Protein AF-A0ABD3Q3M4-F1 (afdb_monomer)

InterPro domains:
  IPR053159 Hybrid Signal Transduction Histidine Kinase [PTHR43642] (6-125)

Sequence (162 aa):
MLLFKSSGLSNQSPIAFALFGTLLSTIGNIPVGHRFSLLSMALLNKLNSQDVAGEVMYVITRVKCLVEPLQALNELQTQAALASISAGDMQLACVNRALCCVNNFWTGAKLADVNKDFRQAINFVSPTHDISNVLMGNEAEVELDSLLSEQSNNNPRQLMLL

pLDDT: mean 80.63, std 19.76, range [37.16, 97.88]

Radius of gyration: 19.41 Å; Cα contacts (8 Å, |Δi|>4): 186; chains: 1; bounding box: 53×37×62 Å

Secondary structure (DSSP, 8-state):
--SEETTEE-TTHHHHHHHHHHHHHHTT-HHHHHHHHHHHHHHHHHHT-GGGHHHHHHHHHHHHTTTS-THHHHHHHHHHHHHHHHHT-HHHHHHHHHHHHHHHHHTT--HHHHHHHHHHHHHHHTTSTTTHHHHHHHHHHHHHHHHHHHHHH--TTSSS--

Solvent-accessible surface area (backbone atoms only — not comparable to full-atom values): 8736 Å² total; per-residue (Å²): 138,65,55,60,48,104,88,43,79,31,67,59,31,25,44,54,36,12,53,50,11,41,52,38,32,74,76,68,41,43,74,60,9,40,51,27,26,55,49,15,55,52,41,33,65,73,62,64,27,54,80,45,40,15,59,31,42,54,47,25,47,69,39,42,58,78,80,44,65,58,72,76,44,42,62,51,28,51,51,17,18,52,31,13,50,76,51,66,37,58,69,58,17,42,53,27,44,48,50,33,33,52,42,38,52,78,67,67,50,59,65,72,60,38,53,51,48,46,52,53,36,51,61,70,46,61,88,46,87,72,52,61,65,74,75,46,41,95,58,46,62,58,50,51,52,50,54,53,52,54,60,70,68,62,60,89,82,72,83,83,81,130

Structure (mmCIF, N/CA/C/O backbone):
data_AF-A0ABD3Q3M4-F1
#
_entry.id   AF-A0ABD3Q3M4-F1
#
loop_
_atom_site.group_PDB
_atom_site.id
_atom_site.type_symbol
_atom_site.label_atom_id
_atom_site.label_alt_id
_atom_site.label_comp_id
_atom_site.label_asym_id
_atom_site.label_entity_id
_atom_site.label_seq_id
_atom_site.pdbx_PDB_ins_code
_atom_site.Cartn_x
_atom_site.Cartn_y
_atom_site.Cartn_z
_atom_site.occupancy
_atom_site.B_iso_or_equiv
_atom_site.auth_seq_id
_atom_site.auth_comp_id
_atom_site.auth_asym_id
_atom_site.auth_atom_id
_atom_site.pdbx_PDB_model_num
ATOM 1 N N . MET A 1 1 ? 5.217 8.796 -19.901 1.00 54.09 1 MET A N 1
ATOM 2 C CA . MET A 1 1 ? 5.425 7.525 -19.175 1.00 54.09 1 MET A CA 1
ATOM 3 C C . MET A 1 1 ? 5.591 6.408 -20.200 1.00 54.09 1 MET A C 1
ATOM 5 O O . MET A 1 1 ? 4.619 6.052 -20.849 1.00 54.09 1 MET A O 1
ATOM 9 N N . LEU A 1 2 ? 6.814 5.931 -20.452 1.00 59.78 2 LEU A N 1
ATOM 10 C CA . LEU A 1 2 ? 7.051 4.837 -21.406 1.00 59.78 2 LEU A CA 1
ATOM 11 C C . LEU A 1 2 ? 7.145 3.515 -20.633 1.00 59.78 2 LEU A C 1
ATOM 13 O O . LEU A 1 2 ? 8.032 3.337 -19.798 1.00 59.78 2 LEU A O 1
ATOM 17 N N . LEU A 1 3 ? 6.202 2.604 -20.889 1.00 60.84 3 LEU A N 1
ATOM 18 C CA . LEU A 1 3 ? 6.106 1.299 -20.214 1.00 60.84 3 LEU A CA 1
ATOM 19 C C . LEU A 1 3 ? 7.158 0.293 -20.692 1.00 60.84 3 LEU A C 1
ATOM 21 O O . LEU A 1 3 ? 7.455 -0.668 -19.989 1.00 60.84 3 LEU A O 1
ATOM 25 N N . PHE A 1 4 ? 7.737 0.543 -21.864 1.00 61.78 4 PHE A N 1
ATOM 26 C CA . PHE A 1 4 ? 8.769 -0.280 -22.471 1.00 61.78 4 PHE A CA 1
ATOM 27 C C . PHE A 1 4 ? 9.955 0.600 -22.844 1.00 61.78 4 PHE A C 1
ATOM 29 O O . PHE A 1 4 ? 9.796 1.658 -23.458 1.00 61.78 4 PHE A O 1
ATOM 36 N N . LYS A 1 5 ? 11.150 0.155 -22.462 1.00 64.00 5 LYS A N 1
ATOM 37 C CA . LYS A 1 5 ? 12.413 0.663 -22.997 1.00 64.00 5 LYS A CA 1
ATOM 38 C C . LYS A 1 5 ? 12.861 -0.304 -24.093 1.00 64.00 5 LYS A C 1
ATOM 40 O O . LYS A 1 5 ? 12.472 -1.469 -24.081 1.00 64.00 5 LYS A O 1
ATOM 45 N N . SER A 1 6 ? 13.711 0.144 -25.011 1.00 58.12 6 SER A N 1
ATOM 46 C CA . SER A 1 6 ? 14.278 -0.680 -26.095 1.00 58.12 6 SER A CA 1
ATOM 47 C C . SER A 1 6 ? 14.959 -1.983 -25.627 1.00 58.12 6 SER A C 1
ATOM 49 O O . SER A 1 6 ? 15.248 -2.843 -26.450 1.00 58.12 6 SER A O 1
ATOM 51 N N . SER A 1 7 ? 15.174 -2.155 -24.318 1.00 64.38 7 SER A N 1
ATOM 52 C CA . SER A 1 7 ? 15.772 -3.324 -23.672 1.00 64.38 7 SER A CA 1
ATOM 53 C C . SER A 1 7 ? 14.856 -4.079 -22.682 1.00 64.38 7 SER A C 1
ATOM 55 O O . SER A 1 7 ? 15.357 -4.958 -21.985 1.00 64.38 7 SER A O 1
ATOM 57 N N . GLY A 1 8 ? 13.557 -3.754 -22.554 1.00 81.69 8 GLY A N 1
ATOM 58 C CA . GLY A 1 8 ? 12.635 -4.472 -21.651 1.00 81.69 8 GLY A CA 1
ATOM 59 C C . GLY A 1 8 ? 11.616 -3.601 -20.899 1.00 81.69 8 GLY A C 1
ATOM 60 O O . GLY A 1 8 ? 11.237 -2.522 -21.354 1.00 81.69 8 GLY A O 1
ATOM 61 N N . LEU A 1 9 ? 11.154 -4.097 -19.744 1.00 86.62 9 LEU A N 1
ATOM 62 C CA . LEU A 1 9 ? 10.233 -3.382 -18.848 1.00 86.62 9 LEU A CA 1
ATOM 63 C C . LEU A 1 9 ? 10.926 -2.174 -18.204 1.00 86.62 9 LEU A C 1
ATOM 65 O O . LEU A 1 9 ? 12.108 -2.241 -17.863 1.00 86.62 9 LEU A O 1
ATOM 69 N N . SER A 1 10 ? 10.194 -1.073 -18.044 1.00 90.69 10 SER A N 1
ATOM 70 C CA . SER A 1 10 ? 10.682 0.113 -17.339 1.00 90.69 10 SER A CA 1
ATOM 71 C C . SER A 1 10 ? 10.383 0.028 -15.839 1.00 90.69 10 SER A C 1
ATOM 73 O O . SER A 1 10 ? 9.503 -0.715 -15.412 1.00 90.69 10 SER A O 1
ATOM 75 N N . ASN A 1 11 ? 11.054 0.850 -15.027 1.00 89.00 11 ASN A N 1
ATOM 76 C CA . ASN A 1 11 ? 10.760 0.963 -13.587 1.00 89.00 11 ASN A CA 1
ATOM 77 C C . ASN A 1 11 ? 9.318 1.421 -13.298 1.00 89.00 11 ASN A C 1
ATOM 79 O O . ASN A 1 11 ? 8.820 1.271 -12.194 1.00 89.00 11 ASN A O 1
ATOM 83 N N . GLN A 1 12 ? 8.629 1.943 -14.313 1.00 90.31 12 GLN A N 1
ATOM 84 C CA . GLN A 1 12 ? 7.239 2.388 -14.258 1.00 90.31 12 GLN A CA 1
ATOM 85 C C . GLN A 1 12 ? 6.256 1.286 -14.691 1.00 90.31 12 GLN A C 1
ATOM 87 O O . GLN A 1 12 ? 5.042 1.455 -14.620 1.00 90.31 12 GLN A O 1
ATOM 92 N N . SER A 1 13 ? 6.745 0.131 -15.153 1.00 93.19 13 SER A N 1
ATOM 93 C CA . SER A 1 13 ? 5.884 -1.002 -15.484 1.00 93.19 13 SER A CA 1
ATOM 94 C C . SER A 1 13 ? 5.074 -1.512 -14.281 1.00 93.19 13 SER A C 1
ATOM 96 O O . SER A 1 13 ? 3.877 -1.725 -14.472 1.00 93.19 13 SER A O 1
ATOM 98 N N . PRO A 1 14 ? 5.625 -1.680 -13.056 1.00 95.81 14 PRO A N 1
ATOM 99 C CA . PRO A 1 14 ? 4.868 -2.203 -11.916 1.00 95.81 14 PRO A CA 1
ATOM 100 C C . PRO A 1 14 ? 3.553 -1.456 -11.666 1.00 95.81 14 PRO A C 1
ATOM 102 O O . PRO A 1 14 ? 2.505 -2.095 -11.549 1.00 95.81 14 PRO A O 1
ATOM 105 N N . ILE A 1 15 ? 3.577 -0.120 -11.677 1.00 95.50 15 ILE A N 1
ATOM 106 C CA . ILE A 1 15 ? 2.376 0.692 -11.449 1.00 95.50 15 ILE A CA 1
ATOM 107 C C . ILE A 1 15 ? 1.333 0.499 -12.557 1.00 95.50 15 ILE A C 1
ATOM 109 O O . ILE A 1 15 ? 0.146 0.357 -12.269 1.00 95.50 15 ILE A O 1
ATOM 113 N N . ALA A 1 16 ? 1.749 0.353 -13.816 1.00 94.75 16 ALA A N 1
ATOM 114 C CA . ALA A 1 16 ? 0.819 0.076 -14.911 1.00 94.75 16 ALA A CA 1
ATOM 115 C C . ALA A 1 16 ? 0.115 -1.281 -14.761 1.00 94.75 16 ALA A C 1
ATOM 117 O O . ALA A 1 16 ? -1.093 -1.375 -14.981 1.00 94.75 16 ALA A O 1
ATOM 118 N N . PHE A 1 17 ? 0.839 -2.321 -14.333 1.00 95.88 17 PHE A N 1
ATOM 119 C CA . PHE A 1 17 ? 0.232 -3.622 -14.034 1.00 95.88 17 PHE A CA 1
ATOM 120 C C . PHE A 1 17 ? -0.741 -3.535 -12.842 1.00 95.88 17 PHE A C 1
ATOM 122 O O . PHE A 1 17 ? -1.807 -4.149 -12.894 1.00 95.88 17 PHE A O 1
ATOM 129 N N . ALA A 1 18 ? -0.433 -2.739 -11.809 1.00 97.12 18 ALA A N 1
ATOM 130 C CA . ALA A 1 18 ? -1.333 -2.519 -10.671 1.00 97.12 18 ALA A CA 1
ATOM 131 C C . ALA A 1 18 ? -2.633 -1.806 -11.085 1.00 97.12 18 ALA A C 1
ATOM 133 O O . ALA A 1 18 ? -3.733 -2.240 -10.724 1.00 97.12 18 ALA A O 1
ATOM 134 N N . LEU A 1 19 ? -2.519 -0.739 -11.882 1.00 96.81 19 LEU A N 1
ATOM 135 C CA . LEU A 1 19 ? -3.664 0.015 -12.400 1.00 96.81 19 LEU A CA 1
ATOM 136 C C . LEU A 1 19 ? -4.532 -0.850 -13.316 1.00 96.81 19 LEU A C 1
ATOM 138 O O . LEU A 1 19 ? -5.757 -0.829 -13.207 1.00 96.81 19 LEU A O 1
ATOM 142 N N . PHE A 1 20 ? -3.913 -1.672 -14.165 1.00 96.25 20 PHE A N 1
ATOM 143 C CA . PHE A 1 20 ? -4.648 -2.612 -15.004 1.00 96.25 20 PHE A CA 1
ATOM 144 C C . PHE A 1 20 ? -5.387 -3.671 -14.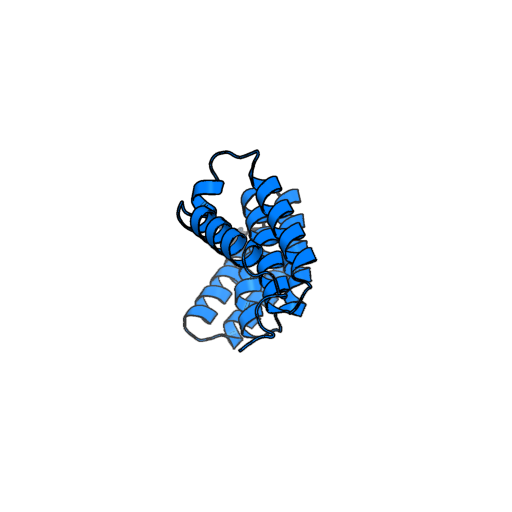172 1.00 96.25 20 PHE A C 1
ATOM 146 O O . PHE A 1 20 ? -6.552 -3.959 -14.443 1.00 96.25 20 PHE A O 1
ATOM 153 N N . GLY A 1 21 ? -4.770 -4.186 -13.103 1.00 97.12 21 GLY A N 1
ATOM 154 C CA . GLY A 1 21 ? -5.448 -5.073 -12.152 1.00 97.12 21 GLY A CA 1
ATOM 155 C C . GLY A 1 21 ? -6.656 -4.416 -11.474 1.00 97.12 21 GLY A C 1
ATOM 156 O O . GLY A 1 21 ? -7.718 -5.031 -11.349 1.00 97.12 21 GLY A O 1
ATOM 157 N N . THR A 1 22 ? -6.531 -3.138 -11.111 1.00 96.56 22 THR A N 1
ATOM 158 C CA . THR A 1 22 ? -7.639 -2.338 -10.559 1.00 96.56 22 THR A CA 1
ATOM 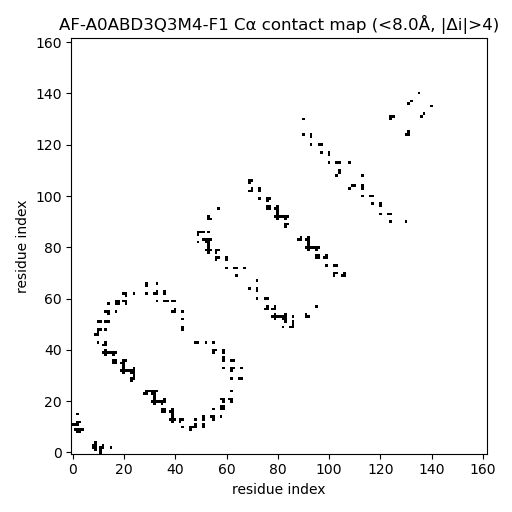159 C C . THR A 1 22 ? -8.771 -2.159 -11.565 1.00 96.56 22 THR A C 1
ATOM 161 O O . THR A 1 22 ? -9.937 -2.353 -11.213 1.00 96.56 22 THR A O 1
ATOM 164 N N . LEU A 1 23 ? -8.449 -1.851 -12.825 1.00 97.31 23 LEU A N 1
ATOM 165 C CA . LEU A 1 23 ? -9.437 -1.726 -13.897 1.00 97.31 23 LEU A CA 1
ATOM 166 C C . LEU A 1 23 ? -10.216 -3.034 -14.079 1.00 97.31 23 LEU A C 1
ATOM 168 O O . LEU A 1 23 ? -11.445 -3.023 -14.073 1.00 97.31 23 LEU A O 1
ATOM 172 N N . LEU A 1 24 ? -9.507 -4.163 -14.179 1.00 97.25 24 LEU A N 1
ATOM 173 C CA . LEU A 1 24 ? -10.122 -5.482 -14.334 1.00 97.25 24 LEU A CA 1
ATOM 174 C C . LEU A 1 24 ? -11.016 -5.855 -13.146 1.00 97.25 24 LEU A C 1
ATOM 176 O O . LEU A 1 24 ? -12.097 -6.406 -13.342 1.00 97.25 24 LEU A O 1
ATOM 180 N N . SER A 1 25 ? -10.600 -5.509 -11.928 1.00 96.88 25 SER A N 1
ATOM 181 C CA . SER A 1 25 ? -11.417 -5.722 -10.728 1.00 96.88 25 SER A CA 1
ATOM 182 C C . SER A 1 25 ? -12.681 -4.866 -10.747 1.00 96.88 25 SER A C 1
ATOM 184 O O . SER A 1 25 ? -13.761 -5.360 -10.440 1.00 96.88 25 SER A O 1
ATOM 186 N N . THR A 1 26 ? -12.559 -3.603 -11.170 1.00 96.19 26 THR A N 1
ATOM 187 C CA . THR A 1 26 ? -13.677 -2.646 -11.253 1.00 96.19 26 THR A CA 1
ATOM 188 C C . THR A 1 26 ? -14.756 -3.100 -12.234 1.00 96.19 26 THR A C 1
ATOM 190 O O . THR A 1 26 ? -15.939 -2.932 -11.959 1.00 96.19 26 THR A O 1
ATOM 193 N N . ILE A 1 27 ? -14.378 -3.730 -13.350 1.00 96.62 27 ILE A N 1
ATOM 194 C CA . ILE A 1 27 ? -15.340 -4.296 -14.315 1.00 96.62 27 ILE A CA 1
ATOM 195 C C . ILE A 1 27 ? -15.892 -5.671 -13.891 1.00 96.62 27 ILE A C 1
ATOM 197 O O . ILE A 1 27 ? -16.538 -6.349 -14.686 1.00 96.62 27 ILE A O 1
ATOM 201 N N . GLY A 1 28 ? -15.624 -6.107 -12.655 1.00 95.12 28 GLY A N 1
ATOM 202 C CA . GLY A 1 28 ? -16.140 -7.347 -12.070 1.00 95.12 28 GLY A CA 1
ATOM 203 C C . GLY A 1 28 ? -15.225 -8.564 -12.218 1.00 95.12 28 GLY A C 1
ATOM 204 O O . GLY A 1 28 ? -15.518 -9.619 -11.658 1.00 95.12 28 GLY A O 1
ATOM 205 N N . ASN A 1 29 ? -14.086 -8.448 -12.907 1.00 97.25 29 ASN A N 1
ATOM 206 C CA . ASN A 1 29 ? -13.127 -9.544 -13.048 1.00 97.25 29 ASN A CA 1
ATOM 207 C C . ASN A 1 29 ? -12.076 -9.531 -11.925 1.00 97.25 29 ASN A C 1
ATOM 209 O O . ASN A 1 29 ? -10.872 -9.376 -12.152 1.00 97.25 29 ASN A O 1
ATOM 213 N N . ILE A 1 30 ? -12.559 -9.703 -10.693 1.00 96.88 30 ILE A N 1
ATOM 214 C CA . ILE A 1 30 ? -11.756 -9.668 -9.463 1.00 96.88 30 ILE A CA 1
ATOM 215 C C . ILE A 1 30 ? -10.610 -10.703 -9.476 1.00 96.88 30 ILE A C 1
ATOM 217 O O . ILE A 1 30 ? -9.482 -10.319 -9.163 1.00 96.88 30 ILE A O 1
ATOM 221 N N . PRO A 1 31 ? -10.802 -11.979 -9.887 1.00 97.38 31 PRO A N 1
ATOM 222 C CA . PRO A 1 31 ? -9.715 -12.962 -9.861 1.00 97.38 31 PRO A CA 1
ATOM 223 C C . PRO A 1 31 ? -8.554 -12.606 -10.792 1.00 97.38 31 PRO A C 1
ATOM 225 O O . PRO A 1 31 ? -7.391 -12.826 -10.454 1.00 97.38 31 PRO A O 1
ATOM 228 N N . VAL A 1 32 ? -8.845 -12.056 -11.976 1.00 97.25 32 VAL A N 1
ATOM 229 C CA . VAL A 1 32 ? -7.787 -11.621 -12.895 1.00 97.25 32 VAL A CA 1
ATOM 230 C C . VAL A 1 32 ? -7.142 -10.342 -12.377 1.00 97.25 32 VAL A C 1
ATOM 232 O O . VAL A 1 32 ? -5.916 -10.249 -12.383 1.00 97.25 32 VAL A O 1
ATOM 235 N N . GLY A 1 33 ? -7.930 -9.403 -11.856 1.00 97.62 33 GLY A N 1
ATOM 236 C CA . GLY A 1 33 ? -7.401 -8.206 -11.214 1.00 97.62 33 GLY A CA 1
ATOM 237 C C . GLY A 1 33 ? -6.400 -8.518 -10.099 1.00 97.62 33 GLY A C 1
ATOM 238 O O . GLY A 1 33 ? -5.288 -7.989 -10.108 1.00 97.62 33 GLY A O 1
ATOM 239 N N . HIS A 1 34 ? -6.730 -9.465 -9.216 1.00 97.38 34 HIS A N 1
ATOM 240 C CA . HIS A 1 34 ? -5.835 -9.926 -8.148 1.00 97.38 34 HIS A CA 1
ATOM 241 C C . HIS A 1 34 ? -4.542 -10.555 -8.681 1.00 97.38 34 HIS A C 1
ATOM 243 O O . HIS A 1 34 ? -3.460 -10.254 -8.175 1.00 97.38 34 HIS A O 1
ATOM 249 N N . ARG A 1 35 ? -4.603 -11.348 -9.761 1.00 97.88 35 ARG A N 1
ATOM 250 C CA . ARG A 1 35 ? -3.389 -11.873 -10.421 1.00 97.88 35 ARG A CA 1
ATOM 251 C C . ARG A 1 35 ? -2.468 -10.752 -10.902 1.00 97.88 35 ARG A C 1
ATOM 253 O O . ARG A 1 35 ? -1.252 -10.858 -10.752 1.00 97.88 35 ARG A O 1
ATOM 260 N N . PHE A 1 36 ? -3.033 -9.678 -11.451 1.00 97.56 36 PHE A N 1
ATOM 261 C CA . PHE A 1 36 ? -2.266 -8.507 -11.877 1.00 97.56 36 PHE A CA 1
ATOM 262 C C . PHE A 1 36 ? -1.669 -7.732 -10.697 1.00 97.56 36 PHE A C 1
ATOM 264 O O . PHE A 1 36 ? -0.540 -7.254 -10.802 1.00 97.56 36 PHE A O 1
ATOM 271 N N . SER A 1 37 ? -2.355 -7.682 -9.555 1.00 96.81 37 SER A N 1
ATOM 272 C CA . SER A 1 37 ? -1.803 -7.140 -8.309 1.00 96.81 37 SER A CA 1
ATOM 273 C C . SER A 1 37 ? -0.588 -7.932 -7.816 1.00 96.81 37 SER A C 1
ATOM 275 O O . SER A 1 37 ? 0.440 -7.341 -7.486 1.00 96.81 37 SER A O 1
ATOM 277 N N . LEU A 1 38 ? -0.661 -9.268 -7.829 1.00 97.00 38 LEU A N 1
ATOM 278 C CA . LEU A 1 38 ? 0.475 -10.127 -7.471 1.00 97.00 38 LEU A CA 1
ATOM 279 C C . LEU A 1 38 ? 1.644 -9.963 -8.452 1.00 97.00 38 LEU A C 1
ATOM 281 O O . LE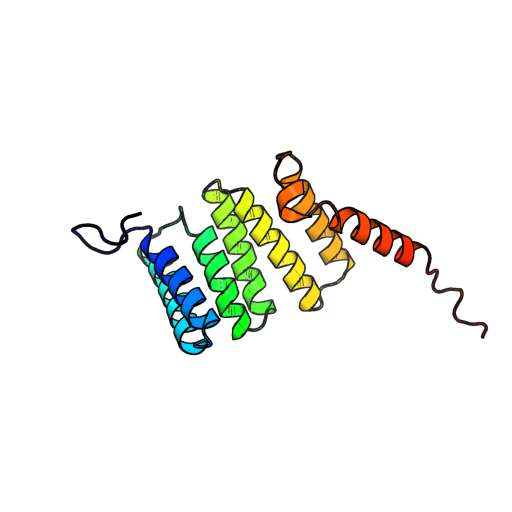U A 1 38 ? 2.798 -9.856 -8.035 1.00 97.00 38 LEU A O 1
ATOM 285 N N . LEU A 1 39 ? 1.349 -9.896 -9.754 1.00 97.19 39 LEU A N 1
ATOM 286 C CA . LEU A 1 39 ? 2.355 -9.667 -10.792 1.00 97.19 39 LEU A CA 1
ATOM 287 C C . LEU A 1 39 ? 3.041 -8.308 -10.628 1.00 97.19 39 LEU A C 1
ATOM 289 O O . LEU A 1 39 ? 4.263 -8.226 -10.728 1.00 97.19 39 LEU A O 1
ATOM 293 N N . SER A 1 40 ? 2.273 -7.255 -10.353 1.00 96.94 40 SER A N 1
ATOM 294 C CA . SER A 1 40 ? 2.809 -5.919 -10.102 1.00 96.94 40 SER A CA 1
ATOM 295 C C . SER A 1 40 ? 3.791 -5.920 -8.928 1.00 96.94 40 SER A C 1
ATOM 297 O O . SER A 1 40 ? 4.911 -5.429 -9.071 1.00 96.94 40 SER A O 1
ATOM 299 N N . MET A 1 41 ? 3.434 -6.570 -7.816 1.00 96.12 41 MET A N 1
ATOM 300 C CA . MET A 1 41 ? 4.316 -6.687 -6.653 1.00 96.12 41 MET A CA 1
ATOM 301 C C . MET A 1 41 ? 5.600 -7.473 -6.972 1.00 96.12 41 MET A C 1
ATOM 303 O O . MET A 1 41 ? 6.698 -7.086 -6.569 1.00 96.12 41 MET A O 1
ATOM 307 N N . ALA A 1 42 ? 5.494 -8.553 -7.751 1.00 96.38 42 ALA A N 1
ATOM 308 C CA . ALA A 1 42 ? 6.659 -9.312 -8.203 1.00 96.38 42 ALA A CA 1
ATOM 309 C C . ALA A 1 42 ? 7.581 -8.478 -9.113 1.00 96.38 42 ALA A C 1
ATOM 311 O O . ALA A 1 42 ? 8.806 -8.557 -8.998 1.00 96.38 42 ALA A O 1
ATOM 312 N N . LEU A 1 43 ? 7.007 -7.659 -10.000 1.00 95.69 43 LEU A N 1
ATOM 313 C CA . LEU A 1 43 ? 7.762 -6.751 -10.865 1.00 95.69 43 LEU A CA 1
ATOM 314 C C . LEU A 1 43 ? 8.437 -5.634 -10.073 1.00 95.69 43 LEU A C 1
ATOM 316 O O . LEU A 1 43 ? 9.593 -5.328 -10.358 1.00 95.69 43 LEU A O 1
ATOM 320 N N . LEU A 1 44 ? 7.755 -5.073 -9.074 1.00 95.56 44 LEU A N 1
ATOM 321 C CA . LEU A 1 44 ? 8.315 -4.059 -8.184 1.00 95.56 44 LEU A CA 1
ATOM 322 C C . LEU A 1 44 ? 9.599 -4.567 -7.515 1.00 95.56 44 LEU A C 1
ATOM 324 O O . LEU A 1 44 ? 10.640 -3.913 -7.592 1.00 95.56 44 LEU A O 1
ATOM 328 N N . ASN A 1 45 ? 9.543 -5.777 -6.952 1.00 94.38 45 ASN A N 1
ATOM 329 C CA . ASN A 1 45 ? 10.693 -6.419 -6.316 1.00 94.38 45 ASN A CA 1
ATOM 330 C C . ASN A 1 45 ? 11.805 -6.744 -7.324 1.00 94.38 45 ASN A C 1
ATOM 332 O O . ASN A 1 45 ? 12.982 -6.531 -7.044 1.00 94.38 45 ASN A O 1
ATOM 336 N N . LYS A 1 46 ? 11.445 -7.234 -8.516 1.00 94.69 46 LYS A N 1
ATOM 337 C CA . LYS A 1 46 ? 12.413 -7.602 -9.559 1.00 94.69 46 LYS A CA 1
ATOM 338 C C . LYS A 1 46 ? 13.161 -6.396 -10.130 1.00 94.69 46 LYS A C 1
ATOM 340 O O . LYS A 1 46 ? 14.347 -6.503 -10.426 1.00 94.69 46 LYS A O 1
ATOM 345 N N . LEU A 1 47 ? 12.462 -5.284 -10.345 1.00 93.06 47 LEU A N 1
ATOM 346 C CA . LEU A 1 47 ? 13.016 -4.069 -10.947 1.00 93.06 47 LEU A CA 1
ATOM 347 C C . LEU A 1 47 ? 13.597 -3.107 -9.904 1.00 93.06 47 LEU A C 1
ATOM 349 O O . LEU A 1 47 ? 14.197 -2.102 -10.279 1.00 93.06 47 LEU A O 1
ATOM 353 N N . ASN A 1 48 ? 13.425 -3.409 -8.611 1.00 91.88 48 ASN A N 1
ATOM 354 C CA . ASN A 1 48 ? 13.847 -2.573 -7.490 1.00 91.88 48 ASN A CA 1
ATOM 355 C C . ASN A 1 48 ? 13.379 -1.109 -7.637 1.00 91.88 48 ASN A C 1
ATOM 357 O O . ASN A 1 48 ? 14.139 -0.167 -7.407 1.00 91.88 48 ASN A O 1
ATOM 361 N N . SER A 1 49 ? 12.136 -0.917 -8.091 1.00 90.81 49 SER A N 1
ATOM 362 C CA . SER A 1 49 ? 11.583 0.401 -8.442 1.00 90.81 49 SER A CA 1
ATOM 363 C C . SER A 1 49 ? 11.045 1.126 -7.206 1.00 90.81 49 SER A C 1
ATOM 365 O O . SER A 1 49 ? 9.839 1.241 -7.000 1.00 90.81 49 SER A O 1
ATOM 367 N N . GLN A 1 50 ? 11.961 1.567 -6.342 1.00 92.56 50 GLN A N 1
ATOM 368 C CA . GLN A 1 50 ? 11.635 2.195 -5.055 1.00 92.56 50 GLN A CA 1
ATOM 369 C C . GLN A 1 50 ? 10.898 3.535 -5.202 1.00 92.56 50 GLN A C 1
ATOM 371 O O . GLN A 1 50 ? 10.135 3.911 -4.318 1.00 92.56 50 GLN A O 1
ATOM 376 N N . ASP A 1 51 ? 11.077 4.218 -6.333 1.00 92.25 51 ASP A N 1
ATOM 377 C CA . ASP A 1 51 ? 10.422 5.484 -6.674 1.00 92.25 51 ASP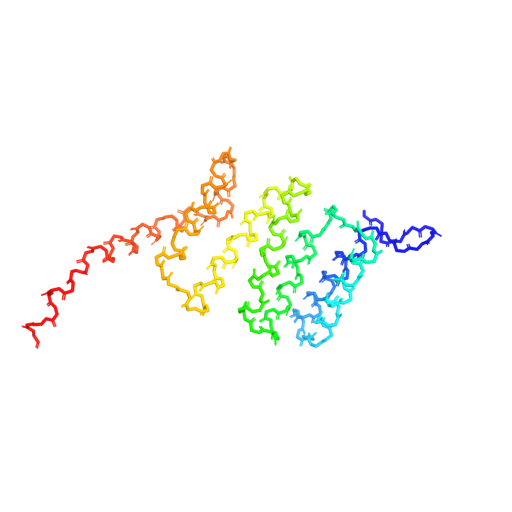 A CA 1
ATOM 378 C C . ASP A 1 51 ? 8.895 5.365 -6.769 1.00 92.25 51 ASP A C 1
ATOM 380 O O . ASP A 1 51 ? 8.188 6.315 -6.452 1.00 92.25 51 ASP A O 1
ATOM 384 N N . VAL A 1 52 ? 8.386 4.192 -7.152 1.00 94.31 52 VAL A N 1
ATOM 385 C CA . VAL A 1 52 ? 6.944 3.928 -7.309 1.00 94.31 52 VAL A CA 1
ATOM 386 C C . VAL A 1 52 ? 6.407 2.907 -6.311 1.00 94.31 52 VAL A C 1
ATOM 388 O O . VAL A 1 52 ? 5.242 2.520 -6.385 1.00 94.31 52 VAL A O 1
ATOM 391 N N . ALA A 1 53 ? 7.233 2.437 -5.373 1.00 96.62 53 ALA A N 1
ATOM 392 C CA . ALA A 1 53 ? 6.871 1.341 -4.478 1.00 96.62 53 ALA A CA 1
ATOM 393 C C . ALA A 1 53 ? 5.632 1.657 -3.631 1.00 96.62 53 ALA A C 1
ATOM 395 O O . ALA A 1 53 ? 4.714 0.838 -3.563 1.00 96.62 53 ALA A O 1
ATOM 396 N N . GLY A 1 54 ? 5.569 2.859 -3.051 1.00 96.25 54 GLY A N 1
ATOM 397 C CA . GLY A 1 54 ? 4.415 3.294 -2.263 1.00 96.25 54 GLY A CA 1
ATOM 398 C C . GLY A 1 54 ? 3.124 3.362 -3.085 1.00 96.25 54 GLY A C 1
ATOM 399 O O . GLY A 1 54 ? 2.072 2.929 -2.617 1.00 96.25 54 GLY A O 1
ATOM 400 N N . GLU A 1 55 ? 3.206 3.833 -4.333 1.00 96.06 55 GLU A N 1
ATOM 401 C CA . GLU A 1 55 ? 2.055 3.945 -5.241 1.00 96.06 55 GLU A CA 1
ATOM 402 C C . GLU A 1 55 ? 1.561 2.571 -5.686 1.00 96.06 55 GLU A C 1
ATOM 404 O O . GLU A 1 55 ? 0.366 2.280 -5.631 1.00 96.06 55 GLU A O 1
ATOM 409 N N . VAL A 1 56 ? 2.485 1.682 -6.049 1.00 97.44 56 VAL A N 1
ATOM 410 C CA . VAL A 1 56 ? 2.167 0.299 -6.404 1.00 97.44 56 VAL A CA 1
ATOM 411 C C . VAL A 1 56 ? 1.463 -0.400 -5.248 1.00 97.44 56 VAL A C 1
ATOM 413 O O . VAL A 1 56 ? 0.386 -0.957 -5.459 1.00 97.44 56 VAL A O 1
ATOM 416 N N . MET A 1 57 ? 2.034 -0.349 -4.039 1.00 97.38 57 MET A N 1
ATOM 417 C CA . MET A 1 57 ? 1.453 -0.980 -2.849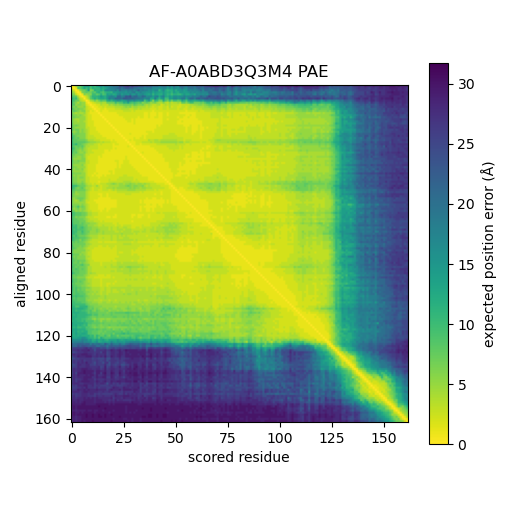 1.00 97.38 57 MET A CA 1
ATOM 418 C C . MET A 1 57 ? 0.059 -0.418 -2.542 1.00 97.38 57 MET A C 1
ATOM 420 O O . MET A 1 57 ? -0.878 -1.190 -2.343 1.00 97.38 57 MET A O 1
ATOM 424 N N . TYR A 1 58 ? -0.107 0.906 -2.605 1.00 95.62 58 TYR A N 1
ATOM 425 C CA . TYR A 1 58 ? -1.404 1.565 -2.444 1.00 95.62 58 TYR A CA 1
ATOM 426 C C . TYR A 1 58 ? -2.452 1.038 -3.440 1.00 95.62 58 TYR A C 1
ATOM 428 O O . TYR A 1 58 ? -3.555 0.645 -3.044 1.00 95.62 58 TYR A O 1
ATOM 436 N N . VAL A 1 59 ? -2.114 0.984 -4.734 1.00 96.25 59 VAL A N 1
ATOM 437 C CA . VAL A 1 59 ? -3.045 0.537 -5.780 1.00 96.25 59 VAL A CA 1
ATOM 438 C C . VAL A 1 59 ? -3.396 -0.941 -5.609 1.00 96.25 59 VAL A C 1
ATOM 440 O O . VAL A 1 59 ? -4.573 -1.302 -5.683 1.00 96.25 59 VAL A O 1
ATOM 443 N N . ILE A 1 60 ? -2.417 -1.812 -5.348 1.00 96.69 60 ILE A N 1
ATOM 444 C CA . ILE A 1 60 ? -2.698 -3.246 -5.201 1.00 96.69 60 ILE A CA 1
ATOM 445 C C . ILE A 1 60 ? -3.508 -3.556 -3.939 1.00 96.69 60 ILE A C 1
ATOM 447 O O . ILE A 1 60 ? -4.311 -4.489 -3.982 1.00 96.69 60 ILE A O 1
ATOM 451 N N . THR A 1 61 ? -3.374 -2.783 -2.853 1.00 95.31 61 THR A N 1
ATOM 452 C CA . THR A 1 61 ? -4.193 -2.972 -1.643 1.00 95.31 61 THR A CA 1
ATOM 453 C C . THR A 1 61 ? -5.686 -2.858 -1.954 1.00 95.31 61 THR A C 1
ATOM 455 O O . THR A 1 61 ? -6.473 -3.656 -1.448 1.00 95.31 61 THR A O 1
ATOM 458 N N . ARG A 1 62 ? -6.086 -1.942 -2.849 1.00 91.12 62 ARG A N 1
ATOM 459 C CA . ARG A 1 62 ? -7.494 -1.765 -3.262 1.00 91.12 62 ARG A CA 1
ATOM 460 C C . ARG A 1 62 ? -8.085 -2.980 -3.971 1.00 91.12 62 ARG A C 1
ATOM 462 O O . ARG A 1 62 ? -9.291 -3.181 -3.950 1.00 91.12 62 ARG A O 1
ATOM 469 N N . VAL A 1 63 ? -7.248 -3.765 -4.640 1.00 94.94 63 VAL A N 1
ATOM 470 C CA . VAL A 1 63 ? -7.679 -5.015 -5.271 1.00 94.94 63 VAL A CA 1
ATOM 471 C C . VAL A 1 63 ? -7.636 -6.151 -4.260 1.00 94.94 63 VAL A C 1
ATOM 473 O O . VAL A 1 63 ? -8.565 -6.952 -4.184 1.00 94.94 63 VAL A O 1
ATOM 476 N N . LYS A 1 64 ? -6.573 -6.214 -3.452 1.00 95.25 64 LYS A N 1
ATOM 477 C CA . LYS A 1 64 ? -6.401 -7.256 -2.438 1.00 95.25 64 LYS A CA 1
ATOM 478 C C . LYS A 1 64 ? -7.507 -7.207 -1.382 1.00 95.25 64 LYS A C 1
ATOM 480 O O . LYS A 1 64 ? -7.941 -8.269 -0.959 1.00 95.25 64 LYS A O 1
ATOM 485 N N . CYS A 1 65 ? -8.055 -6.039 -1.036 1.00 93.81 65 CYS A N 1
ATOM 486 C CA . CYS A 1 65 ? -9.177 -5.937 -0.088 1.00 93.81 65 CYS A CA 1
ATOM 487 C C . CYS A 1 65 ? -10.491 -6.561 -0.575 1.00 93.81 65 CYS A C 1
ATOM 489 O O . CYS A 1 65 ? -11.382 -6.791 0.237 1.00 93.81 65 CYS A O 1
ATOM 491 N N . LEU A 1 66 ? -10.609 -6.884 -1.868 1.00 93.81 66 LEU A N 1
ATOM 492 C CA . LEU A 1 66 ? -11.770 -7.592 -2.413 1.00 93.81 66 LEU A CA 1
ATOM 493 C C . LEU A 1 66 ? -11.711 -9.109 -2.181 1.00 93.81 66 LEU A C 1
ATOM 495 O O . LEU A 1 66 ? -12.714 -9.792 -2.372 1.00 93.81 66 LEU A O 1
ATOM 499 N N . VAL A 1 67 ? -10.539 -9.647 -1.834 1.00 95.06 67 VAL A N 1
ATOM 500 C CA . VAL A 1 67 ? -10.294 -11.098 -1.761 1.00 95.06 67 VAL A CA 1
ATOM 501 C C . VAL A 1 67 ? -9.588 -11.543 -0.483 1.00 95.06 67 VAL A C 1
ATOM 503 O O . VAL A 1 67 ? -9.720 -12.697 -0.085 1.00 95.06 67 VAL A O 1
ATOM 506 N N . GLU A 1 68 ? -8.841 -10.653 0.164 1.00 93.31 68 GLU A N 1
ATOM 507 C CA . GLU A 1 68 ? -8.079 -10.916 1.381 1.00 93.31 68 GLU A CA 1
ATOM 508 C C . GLU A 1 68 ? -8.721 -10.207 2.585 1.00 93.31 68 GLU A C 1
ATOM 510 O O . GLU A 1 68 ? -9.288 -9.121 2.430 1.00 93.31 68 GLU A O 1
ATOM 515 N N . PRO A 1 69 ? -8.615 -10.775 3.801 1.00 92.19 69 PRO A N 1
ATOM 516 C CA . PRO A 1 69 ? -9.061 -10.102 5.018 1.00 92.19 69 PRO A CA 1
ATOM 517 C C . PRO A 1 69 ? -8.347 -8.760 5.210 1.00 92.19 69 PRO A C 1
ATOM 519 O O . PRO A 1 69 ? -7.128 -8.682 5.053 1.00 92.19 69 PRO A O 1
ATOM 522 N N . LEU A 1 70 ? -9.078 -7.721 5.627 1.00 90.19 70 LEU A N 1
ATOM 523 C CA . LEU A 1 70 ? -8.521 -6.376 5.832 1.00 90.19 70 LEU A CA 1
ATOM 524 C C . LEU A 1 70 ? -7.322 -6.364 6.793 1.00 90.19 70 LEU A C 1
ATOM 526 O O . LEU A 1 70 ? -6.368 -5.625 6.565 1.00 90.19 70 LEU A O 1
ATOM 530 N N . GLN A 1 71 ? -7.319 -7.230 7.812 1.00 90.06 71 GLN A N 1
ATOM 531 C CA . GLN A 1 71 ? -6.207 -7.376 8.758 1.00 90.06 71 GLN A CA 1
ATOM 532 C C . GLN A 1 71 ? -4.884 -7.691 8.050 1.00 90.06 71 GLN A C 1
ATOM 534 O O . GLN A 1 71 ? -3.840 -7.167 8.433 1.00 90.06 71 GLN A O 1
ATOM 539 N N . ALA A 1 72 ? -4.927 -8.521 7.002 1.00 89.88 72 ALA A N 1
ATOM 540 C CA . ALA A 1 72 ? -3.743 -8.915 6.244 1.00 89.88 72 ALA A CA 1
ATOM 541 C C . ALA A 1 72 ? -3.159 -7.756 5.417 1.00 89.88 72 ALA A C 1
ATOM 543 O O . ALA A 1 72 ? -2.021 -7.830 4.960 1.00 89.88 72 ALA A O 1
ATOM 544 N N . LEU A 1 73 ? -3.922 -6.675 5.229 1.00 92.31 73 LEU A N 1
ATOM 545 C CA . LEU A 1 73 ? -3.535 -5.532 4.405 1.00 92.31 73 LEU A CA 1
ATOM 546 C C . LEU A 1 73 ? -2.944 -4.381 5.217 1.00 92.31 73 LEU A C 1
ATOM 548 O O . LEU A 1 73 ? -2.315 -3.500 4.637 1.00 92.31 73 LEU A O 1
ATOM 552 N N . ASN A 1 74 ? -3.085 -4.391 6.544 1.00 90.38 74 ASN A N 1
ATOM 553 C CA . ASN A 1 74 ? -2.551 -3.335 7.411 1.00 90.38 74 ASN A CA 1
ATOM 554 C C . ASN A 1 74 ? -1.026 -3.242 7.335 1.00 90.38 74 ASN A C 1
ATOM 556 O O . ASN A 1 74 ? -0.462 -2.146 7.283 1.00 90.38 74 ASN A O 1
ATOM 560 N N . GLU A 1 75 ? -0.355 -4.393 7.281 1.00 91.25 75 GLU A N 1
ATOM 561 C CA . GLU A 1 75 ? 1.095 -4.442 7.113 1.00 91.25 75 GLU A CA 1
ATOM 562 C C . GLU A 1 75 ? 1.505 -3.861 5.755 1.00 91.25 75 GLU A C 1
ATOM 564 O O . GLU A 1 75 ? 2.371 -2.987 5.696 1.00 91.25 75 GLU A O 1
ATOM 569 N N . LEU A 1 76 ? 0.822 -4.265 4.680 1.00 93.62 76 LEU A N 1
ATOM 570 C CA . LEU A 1 76 ? 1.077 -3.751 3.335 1.00 93.62 76 LEU A CA 1
ATOM 571 C C . LEU A 1 76 ? 0.865 -2.234 3.256 1.00 93.62 76 LEU A C 1
ATOM 573 O O . LEU A 1 76 ? 1.673 -1.528 2.661 1.00 93.62 76 LEU A O 1
ATOM 577 N N . GLN A 1 77 ? -0.177 -1.717 3.906 1.00 92.44 77 GLN A N 1
ATOM 578 C CA . GLN A 1 77 ? -0.475 -0.288 3.932 1.00 92.44 77 GLN A CA 1
ATOM 579 C C . GLN A 1 77 ? 0.564 0.515 4.731 1.00 92.44 77 GLN A C 1
ATOM 581 O O . GLN A 1 77 ? 0.928 1.633 4.362 1.00 92.44 77 GLN A O 1
ATOM 586 N N . THR A 1 78 ? 1.088 -0.071 5.807 1.00 92.75 78 THR A N 1
ATOM 587 C CA . THR A 1 78 ? 2.178 0.523 6.591 1.00 92.75 78 THR A CA 1
ATOM 588 C C . THR A 1 78 ? 3.476 0.560 5.782 1.00 92.75 78 THR A C 1
ATOM 590 O O . THR A 1 78 ? 4.161 1.585 5.763 1.00 92.75 78 THR A O 1
ATOM 593 N N . GLN A 1 79 ? 3.789 -0.519 5.058 1.00 95.06 79 GLN A N 1
ATOM 594 C CA . GLN A 1 79 ? 4.927 -0.568 4.135 1.00 95.06 79 GLN A CA 1
ATOM 595 C C . GLN A 1 79 ? 4.773 0.449 2.998 1.00 95.06 79 GLN A C 1
ATOM 597 O O . GLN A 1 79 ? 5.732 1.156 2.687 1.00 95.06 79 GLN A O 1
ATOM 602 N N . ALA A 1 80 ? 3.566 0.595 2.445 1.00 95.38 80 ALA A N 1
ATOM 603 C CA . ALA A 1 80 ? 3.261 1.589 1.420 1.00 95.38 80 ALA A CA 1
ATOM 604 C C . ALA A 1 80 ? 3.544 3.013 1.916 1.00 95.38 80 ALA A C 1
ATOM 606 O O . ALA A 1 80 ? 4.216 3.780 1.232 1.00 95.38 80 ALA A O 1
ATOM 607 N N . ALA A 1 81 ? 3.111 3.346 3.138 1.00 94.12 81 ALA A N 1
ATOM 608 C CA . ALA A 1 81 ? 3.387 4.649 3.738 1.00 94.12 81 ALA A CA 1
ATOM 609 C C . ALA A 1 81 ? 4.893 4.915 3.897 1.00 94.12 81 ALA A C 1
ATOM 611 O O . ALA A 1 81 ? 5.358 6.009 3.582 1.00 94.12 81 ALA A O 1
ATOM 612 N N . LEU A 1 82 ? 5.663 3.928 4.368 1.00 94.94 82 LEU A N 1
ATOM 613 C CA . LEU A 1 82 ? 7.118 4.054 4.506 1.00 94.94 82 LEU A CA 1
ATOM 614 C C . LEU A 1 82 ? 7.802 4.236 3.147 1.00 94.94 82 LEU A C 1
ATOM 616 O O . LEU A 1 82 ? 8.650 5.116 3.007 1.00 94.94 82 LEU A O 1
ATOM 620 N N . ALA A 1 83 ? 7.397 3.458 2.144 1.00 96.00 83 ALA A N 1
ATOM 621 C CA . ALA A 1 83 ? 7.921 3.568 0.789 1.00 96.00 83 ALA A CA 1
ATOM 622 C C . ALA A 1 83 ? 7.618 4.943 0.168 1.00 96.00 83 ALA A C 1
ATOM 624 O O . ALA A 1 83 ? 8.506 5.555 -0.422 1.00 96.00 83 ALA A O 1
ATOM 625 N N . SER A 1 84 ? 6.406 5.475 0.363 1.00 94.75 84 SER A N 1
ATOM 626 C CA . SER A 1 84 ? 6.044 6.831 -0.069 1.00 94.75 84 SER A CA 1
ATOM 627 C C . SER A 1 84 ? 6.903 7.906 0.605 1.00 94.75 84 SER A C 1
ATOM 629 O O . SER A 1 84 ? 7.387 8.807 -0.075 1.00 94.75 84 SER A O 1
ATOM 631 N N . ILE A 1 85 ? 7.181 7.781 1.910 1.00 93.81 85 ILE A N 1
ATOM 632 C CA . ILE A 1 85 ? 8.099 8.691 2.621 1.00 93.81 85 ILE A CA 1
ATOM 633 C C . ILE A 1 85 ? 9.499 8.636 2.002 1.00 93.81 85 ILE A C 1
ATOM 635 O O . ILE A 1 85 ? 10.097 9.681 1.751 1.00 93.81 85 ILE A O 1
ATOM 639 N N . SER A 1 86 ? 10.019 7.435 1.732 1.00 94.25 86 SER A N 1
ATOM 640 C CA . SER A 1 86 ? 11.337 7.260 1.107 1.00 94.25 86 SER A CA 1
ATOM 641 C C . SER A 1 86 ? 11.408 7.826 -0.314 1.00 94.25 86 SER A C 1
ATOM 643 O O . SER A 1 86 ? 12.460 8.323 -0.709 1.00 94.25 86 SER A O 1
ATOM 645 N N . ALA A 1 87 ? 10.303 7.790 -1.060 1.00 93.06 87 ALA A N 1
ATOM 646 C CA . ALA A 1 87 ? 10.189 8.389 -2.389 1.00 93.06 87 ALA A CA 1
ATOM 647 C C . ALA A 1 87 ? 9.961 9.917 -2.360 1.00 93.06 87 ALA A C 1
ATOM 649 O O . ALA A 1 87 ? 9.999 10.559 -3.406 1.00 93.06 87 ALA A O 1
ATOM 650 N N . GLY A 1 88 ? 9.740 10.511 -1.180 1.00 91.44 88 GLY A N 1
ATOM 651 C CA . GLY A 1 88 ? 9.427 11.935 -1.023 1.00 91.44 88 GLY A CA 1
ATOM 652 C C . GLY A 1 88 ? 7.960 12.295 -1.289 1.00 91.44 88 GLY A C 1
ATOM 653 O O . GLY A 1 88 ? 7.615 13.476 -1.282 1.00 91.44 88 GLY A O 1
ATOM 654 N N . ASP A 1 89 ? 7.086 11.305 -1.482 1.00 90.62 89 ASP A N 1
ATOM 655 C CA . ASP A 1 89 ? 5.651 11.500 -1.684 1.00 90.62 89 ASP A CA 1
ATOM 656 C C . ASP A 1 89 ? 4.914 11.516 -0.337 1.00 90.62 89 ASP A C 1
ATOM 658 O O . ASP A 1 89 ? 4.336 10.527 0.130 1.00 90.62 89 ASP A O 1
ATOM 662 N N . MET A 1 90 ? 4.964 12.672 0.325 1.00 88.00 90 MET A N 1
ATOM 663 C CA . MET A 1 90 ? 4.313 12.855 1.623 1.00 88.00 90 MET A CA 1
ATOM 664 C C . MET A 1 90 ? 2.788 12.764 1.528 1.00 88.00 90 MET A C 1
ATOM 666 O O . MET A 1 90 ? 2.157 12.263 2.455 1.00 88.00 90 MET A O 1
ATOM 670 N N . GLN A 1 91 ? 2.190 13.182 0.408 1.00 86.56 91 GLN A N 1
ATOM 671 C CA . GLN A 1 91 ? 0.743 13.096 0.196 1.00 86.56 91 GLN A CA 1
ATOM 672 C C . GLN A 1 91 ? 0.276 11.643 0.212 1.00 86.56 91 GLN A C 1
ATOM 674 O O . GLN A 1 91 ? -0.621 11.275 0.976 1.00 86.56 91 GLN A O 1
ATOM 679 N N . LEU A 1 92 ? 0.929 10.794 -0.576 1.00 90.00 92 LEU A N 1
ATOM 680 C CA . LEU A 1 92 ? 0.602 9.380 -0.632 1.00 90.00 92 LEU A CA 1
ATOM 681 C C . LEU A 1 92 ? 0.932 8.661 0.684 1.00 90.00 92 LEU A C 1
ATOM 683 O O . LEU A 1 92 ? 0.201 7.755 1.093 1.00 90.00 92 LEU A O 1
ATOM 687 N N . ALA A 1 93 ? 1.975 9.088 1.401 1.00 91.62 93 ALA A N 1
ATOM 688 C CA . ALA A 1 93 ? 2.258 8.582 2.743 1.00 91.62 93 ALA A CA 1
ATOM 689 C C . ALA A 1 93 ? 1.107 8.869 3.726 1.00 91.62 93 ALA A C 1
ATOM 691 O O . ALA A 1 93 ? 0.706 7.973 4.476 1.00 91.62 93 ALA A O 1
ATOM 692 N N . CYS A 1 94 ? 0.542 10.082 3.697 1.00 88.25 94 CYS A N 1
ATOM 693 C CA . CYS A 1 94 ? -0.626 10.454 4.500 1.00 88.25 94 CYS A CA 1
ATOM 694 C C . CYS A 1 94 ? -1.839 9.580 4.167 1.00 88.25 94 CYS A C 1
ATOM 696 O O . CYS A 1 94 ? -2.459 9.018 5.071 1.00 88.25 94 CYS A O 1
ATOM 698 N N . VAL A 1 95 ? -2.142 9.416 2.875 1.00 88.94 95 VAL A N 1
ATOM 699 C CA . VAL A 1 95 ? -3.266 8.591 2.406 1.00 88.94 95 VAL A CA 1
ATOM 700 C C . VAL A 1 95 ? -3.112 7.142 2.868 1.00 88.94 95 VAL A C 1
ATOM 702 O O . VAL A 1 95 ? -4.061 6.548 3.384 1.00 88.94 95 VAL A O 1
ATOM 705 N N . ASN A 1 96 ? -1.911 6.569 2.747 1.00 92.44 96 ASN A N 1
ATOM 706 C CA . ASN A 1 96 ? -1.653 5.209 3.208 1.00 92.44 96 ASN A CA 1
ATOM 707 C C . ASN A 1 96 ? -1.853 5.071 4.728 1.00 92.44 96 ASN A C 1
ATOM 709 O O . ASN A 1 96 ? -2.509 4.128 5.174 1.00 92.44 96 ASN A O 1
ATOM 713 N N . ARG A 1 97 ? -1.374 6.030 5.530 1.00 90.31 97 ARG A N 1
ATOM 714 C CA . ARG A 1 97 ? -1.597 6.023 6.988 1.00 90.31 97 ARG A CA 1
ATOM 715 C C . ARG A 1 97 ? -3.072 6.142 7.361 1.00 90.31 97 ARG A C 1
ATOM 717 O O . ARG A 1 97 ? -3.531 5.382 8.211 1.00 90.31 97 ARG A O 1
ATOM 724 N N . ALA A 1 98 ? -3.816 7.035 6.712 1.00 87.75 98 ALA A N 1
ATOM 725 C CA . ALA A 1 98 ? -5.249 7.194 6.951 1.00 87.75 98 ALA A CA 1
ATOM 726 C C . ALA A 1 98 ? -6.013 5.891 6.663 1.00 87.75 98 ALA A C 1
ATOM 728 O O . ALA A 1 98 ? -6.820 5.449 7.478 1.00 87.75 98 ALA A O 1
ATOM 729 N N . LEU A 1 99 ? -5.695 5.214 5.556 1.00 88.81 99 LEU A N 1
ATOM 730 C CA . LEU A 1 99 ? -6.296 3.921 5.221 1.00 88.81 99 LEU A CA 1
ATOM 731 C C . LEU A 1 99 ? -5.945 2.815 6.223 1.00 88.81 99 LEU A C 1
ATOM 733 O O . LEU A 1 99 ? -6.798 1.988 6.531 1.00 88.81 99 LEU A O 1
ATOM 737 N N . CYS A 1 100 ? -4.733 2.815 6.783 1.00 89.94 100 CYS A N 1
ATOM 738 C CA . CYS A 1 100 ? -4.377 1.893 7.865 1.00 89.94 100 CYS A CA 1
ATOM 739 C C . CYS A 1 100 ? -5.252 2.130 9.112 1.00 89.94 100 CYS A C 1
ATOM 741 O O . CYS A 1 100 ? -5.768 1.176 9.694 1.00 89.94 100 CYS A O 1
ATOM 743 N N . CYS A 1 101 ? -5.512 3.395 9.468 1.00 89.19 101 CYS A N 1
ATOM 744 C CA . CYS A 1 101 ? -6.407 3.749 10.577 1.00 89.19 101 CYS A CA 1
ATOM 745 C C . CYS A 1 101 ? -7.844 3.262 10.325 1.00 89.19 101 CYS A C 1
ATOM 747 O O . CYS A 1 101 ? -8.464 2.664 11.2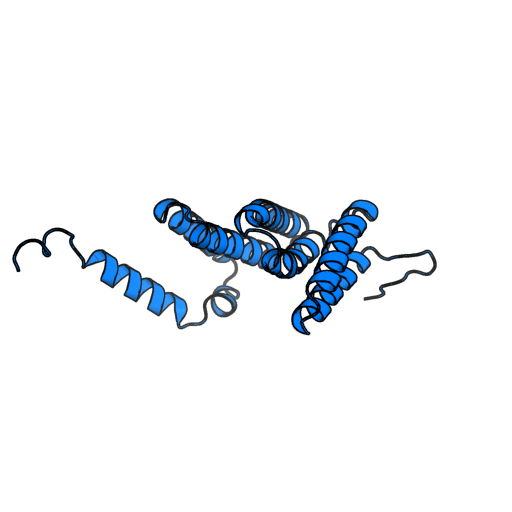07 1.00 89.19 101 CYS A O 1
ATOM 749 N N . VAL A 1 102 ? -8.352 3.461 9.103 1.00 88.75 102 VAL A N 1
ATOM 750 C CA . VAL A 1 102 ? -9.675 2.973 8.678 1.00 88.75 102 VAL A CA 1
ATOM 751 C C . VAL A 1 102 ? -9.750 1.449 8.772 1.00 88.75 102 VAL A C 1
ATOM 753 O O . VAL A 1 102 ? -10.699 0.910 9.338 1.00 88.75 102 VAL A O 1
ATOM 756 N N . ASN A 1 103 ? -8.742 0.733 8.277 1.00 90.94 103 ASN A N 1
ATOM 757 C CA . ASN A 1 103 ? -8.733 -0.722 8.365 1.00 90.94 103 ASN A CA 1
ATOM 758 C C . ASN A 1 103 ? -8.668 -1.204 9.822 1.00 90.94 103 ASN A C 1
ATOM 760 O O . ASN A 1 103 ? -9.375 -2.142 10.183 1.00 90.94 103 ASN A O 1
ATOM 764 N N . ASN A 1 104 ? -7.870 -0.564 10.682 1.00 89.88 104 ASN A N 1
ATOM 765 C CA . ASN A 1 104 ? -7.812 -0.885 12.112 1.00 89.88 104 ASN A CA 1
ATOM 766 C C . ASN A 1 104 ? -9.180 -0.717 12.787 1.00 89.88 104 ASN A C 1
ATOM 768 O O . ASN A 1 104 ? -9.590 -1.585 13.559 1.00 89.88 104 ASN A O 1
ATOM 772 N N . PHE A 1 105 ? -9.920 0.342 12.447 1.00 91.50 105 PHE A N 1
ATOM 773 C CA . PHE A 1 105 ? -11.293 0.534 12.915 1.00 91.50 105 PHE A CA 1
ATOM 774 C C . PHE A 1 105 ? -12.199 -0.641 12.519 1.00 91.50 105 PHE A C 1
ATOM 776 O O . PHE A 1 105 ? -12.800 -1.283 13.381 1.00 91.50 105 PHE A O 1
ATOM 783 N N . TRP A 1 106 ? -12.239 -0.983 11.228 1.00 89.50 106 TRP A N 1
ATOM 784 C CA . TRP A 1 106 ? -13.110 -2.050 10.714 1.00 89.50 106 TRP A CA 1
A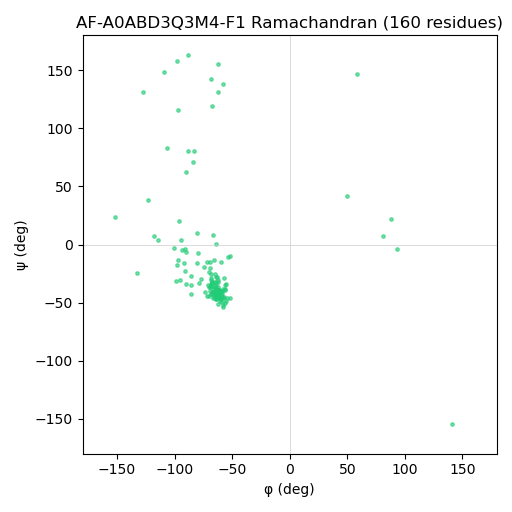TOM 785 C C . TRP A 1 106 ? -12.706 -3.457 11.151 1.00 89.50 106 TRP A C 1
ATOM 787 O O . TRP A 1 106 ? -13.524 -4.374 11.130 1.00 89.50 106 TRP A O 1
ATOM 797 N N . THR A 1 107 ? -11.454 -3.643 11.559 1.00 91.44 107 THR A N 1
ATOM 798 C CA . THR A 1 107 ? -10.935 -4.939 12.012 1.00 91.44 107 THR A CA 1
ATOM 799 C C . THR A 1 107 ? -11.008 -5.133 13.527 1.00 91.44 107 THR A C 1
ATOM 801 O O . THR A 1 107 ? -10.590 -6.182 14.020 1.00 91.44 107 THR A O 1
ATOM 804 N N . GLY A 1 108 ? -11.595 -4.176 14.257 1.00 90.62 108 GLY A N 1
ATOM 805 C CA . GLY A 1 108 ? -11.887 -4.301 15.686 1.00 90.62 108 GLY A CA 1
ATOM 806 C C . GLY A 1 108 ? -10.750 -3.867 16.611 1.00 90.62 108 GLY A C 1
ATOM 807 O O . GLY A 1 108 ? -10.711 -4.295 17.767 1.00 90.62 108 GLY A O 1
ATOM 808 N N . ALA A 1 109 ? -9.819 -3.034 16.135 1.00 90.94 109 ALA A N 1
ATOM 809 C CA . ALA A 1 109 ? -8.837 -2.411 17.015 1.00 90.94 109 ALA A CA 1
ATOM 810 C C . ALA A 1 109 ? -9.531 -1.515 18.055 1.00 90.94 109 ALA A C 1
ATOM 812 O O . ALA A 1 109 ? -10.641 -1.016 17.855 1.00 90.94 109 ALA A O 1
ATOM 813 N N . LYS A 1 110 ? -8.872 -1.296 19.197 1.00 92.88 110 LYS A N 1
ATOM 814 C CA . LYS A 1 110 ? -9.438 -0.466 20.264 1.00 92.88 110 LYS A CA 1
ATOM 815 C C . LYS A 1 110 ? -9.628 0.958 19.753 1.00 92.88 110 LYS A C 1
ATOM 817 O O . LYS A 1 110 ? -8.690 1.571 19.251 1.00 92.88 110 LYS A O 1
ATOM 822 N N . LEU A 1 111 ? -10.818 1.516 19.969 1.00 91.06 111 LEU A N 1
ATOM 823 C CA . LEU A 1 111 ? -11.165 2.855 19.488 1.00 91.06 111 LEU A CA 1
ATOM 824 C C . LEU A 1 111 ? -10.193 3.941 19.982 1.00 91.06 111 LEU A C 1
ATOM 826 O O . LEU A 1 111 ? -9.887 4.872 19.247 1.00 91.06 111 LEU A O 1
ATOM 830 N N . ALA A 1 112 ? -9.670 3.807 21.206 1.00 92.88 112 ALA A N 1
ATOM 831 C CA . ALA A 1 112 ? -8.672 4.727 21.751 1.00 92.88 112 ALA A CA 1
ATOM 832 C C . ALA A 1 112 ? -7.358 4.725 20.945 1.00 92.88 112 ALA A C 1
ATOM 834 O O . ALA A 1 112 ? -6.787 5.790 20.711 1.00 92.88 112 ALA A O 1
ATOM 835 N N . ASP A 1 113 ? -6.914 3.550 20.493 1.00 90.06 113 ASP A N 1
ATOM 836 C CA . ASP A 1 113 ? -5.702 3.396 19.685 1.00 90.06 113 ASP A CA 1
ATOM 837 C C . ASP A 1 113 ? -5.942 3.946 18.271 1.00 90.06 113 ASP A C 1
ATOM 839 O O . ASP A 1 113 ? -5.169 4.765 17.784 1.00 90.06 113 ASP A O 1
ATOM 843 N N . VAL A 1 114 ? -7.090 3.618 17.670 1.00 89.69 114 VAL A N 1
ATOM 844 C CA . VAL A 1 114 ? -7.504 4.139 16.357 1.00 89.69 114 VAL A CA 1
ATOM 845 C C . VAL A 1 114 ? -7.594 5.671 16.355 1.00 89.69 114 VAL A C 1
ATOM 847 O O . VAL A 1 114 ? -7.095 6.320 15.440 1.00 89.69 114 VAL A O 1
ATOM 850 N N . ASN A 1 115 ? -8.189 6.276 17.387 1.00 88.31 115 ASN A N 1
ATOM 851 C CA . ASN A 1 115 ? -8.299 7.735 17.510 1.00 88.31 115 ASN A CA 1
ATOM 852 C C . ASN A 1 115 ? -6.915 8.395 17.631 1.00 88.31 115 ASN A C 1
ATOM 854 O O . ASN A 1 115 ? -6.641 9.420 17.005 1.00 88.31 115 ASN A O 1
ATOM 858 N N . LYS A 1 116 ? -6.006 7.782 18.398 1.00 89.25 116 LYS A N 1
ATOM 859 C CA . LYS A 1 116 ? -4.616 8.235 18.477 1.00 89.25 116 LYS A CA 1
ATOM 860 C C . LYS A 1 116 ? -3.934 8.182 17.107 1.00 89.25 116 LYS A C 1
ATOM 862 O O . LYS A 1 116 ? -3.281 9.158 16.736 1.00 89.25 116 LYS A O 1
ATOM 867 N N . ASP A 1 117 ? -4.113 7.097 16.361 1.00 85.31 117 ASP A N 1
ATOM 868 C CA . ASP A 1 117 ? -3.515 6.918 15.035 1.00 85.31 117 ASP A CA 1
ATOM 869 C C . ASP A 1 117 ? -4.069 7.934 14.017 1.00 85.31 117 ASP A C 1
ATOM 871 O O . ASP A 1 117 ? -3.292 8.567 13.297 1.00 85.31 117 ASP A O 1
ATOM 875 N N . PHE A 1 118 ? -5.383 8.197 14.021 1.00 84.19 118 PHE A N 1
ATOM 876 C CA . PHE A 1 118 ? -5.990 9.241 13.182 1.00 84.19 118 PHE A CA 1
ATOM 877 C C . PHE A 1 118 ? -5.428 10.630 13.490 1.00 84.19 118 PHE A C 1
ATOM 879 O O . PHE A 1 118 ? -5.051 11.358 12.573 1.00 84.19 118 PHE A O 1
ATOM 886 N N . ARG A 1 119 ? -5.294 10.994 14.771 1.00 85.25 119 ARG A N 1
ATOM 887 C CA . ARG A 1 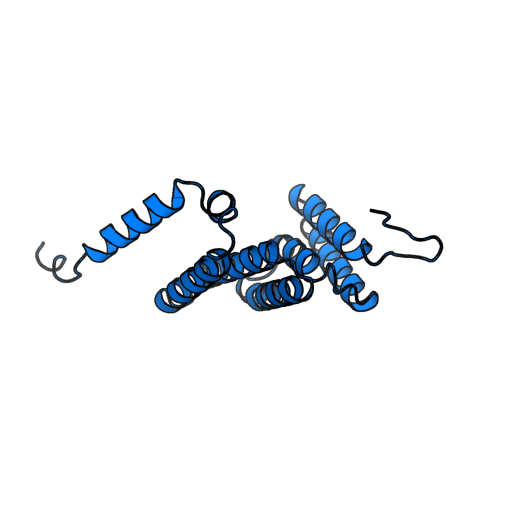119 ? -4.683 12.278 15.157 1.00 85.25 119 ARG A CA 1
ATOM 888 C C . ARG A 1 119 ? -3.237 12.382 14.686 1.00 85.25 119 ARG A C 1
ATOM 890 O O . ARG A 1 119 ? -2.813 13.444 14.242 1.00 85.25 119 ARG A O 1
ATOM 897 N N . GLN A 1 120 ? -2.473 11.293 14.762 1.00 83.12 120 GLN A N 1
ATOM 898 C CA . GLN A 1 120 ? -1.108 11.266 14.235 1.00 83.12 120 GLN A CA 1
ATOM 899 C C . GLN A 1 120 ? -1.081 11.444 12.715 1.00 83.12 120 GLN A C 1
ATOM 901 O O . GLN A 1 120 ? -0.237 12.189 12.217 1.00 83.12 120 GLN A O 1
ATOM 906 N N . ALA A 1 121 ? -2.004 10.813 11.986 1.00 77.75 121 ALA A N 1
ATOM 907 C CA . ALA A 1 121 ? -2.127 10.979 10.541 1.00 77.75 121 ALA A CA 1
ATOM 908 C C . ALA A 1 121 ? -2.501 12.424 10.156 1.00 77.75 121 ALA A C 1
ATOM 910 O O . ALA A 1 121 ? -1.863 12.991 9.274 1.00 77.75 121 ALA A O 1
ATOM 911 N N . ILE A 1 122 ? -3.452 13.051 10.856 1.00 74.75 122 ILE A N 1
ATOM 912 C CA . ILE A 1 122 ? -3.854 14.453 10.632 1.00 74.75 122 ILE A CA 1
ATOM 913 C C . ILE A 1 122 ? -2.700 15.416 10.943 1.00 74.75 122 ILE A C 1
ATOM 915 O O . ILE A 1 122 ? -2.366 16.282 10.136 1.00 74.75 122 ILE A O 1
ATOM 919 N N . ASN A 1 123 ? -2.019 15.234 12.076 1.00 77.25 123 ASN A N 1
ATOM 920 C CA . ASN A 1 123 ? -0.883 16.081 12.453 1.00 77.25 123 ASN A CA 1
ATOM 921 C C . ASN A 1 123 ? 0.298 15.946 11.485 1.00 77.25 123 ASN A C 1
ATOM 923 O O . ASN A 1 123 ? 1.058 16.894 11.302 1.00 77.25 123 ASN A O 1
ATOM 927 N N . PHE A 1 124 ? 0.442 14.787 10.842 1.00 70.81 124 PHE A N 1
ATOM 928 C CA . PHE A 1 124 ? 1.428 14.575 9.788 1.00 70.81 124 PHE A CA 1
ATOM 929 C C . PHE A 1 124 ? 1.104 15.384 8.511 1.00 70.81 124 PHE A C 1
ATOM 931 O O . PHE A 1 124 ? 2.026 15.755 7.791 1.00 70.81 124 PHE A O 1
ATOM 938 N N . VAL A 1 125 ? -0.171 15.731 8.273 1.00 64.31 125 VAL A N 1
ATOM 939 C CA . VAL A 1 125 ? -0.654 16.580 7.158 1.00 64.31 125 VAL A CA 1
ATOM 940 C C . VAL A 1 125 ? -0.580 18.084 7.485 1.00 64.31 125 VAL A C 1
ATOM 942 O O . VAL A 1 125 ? -0.428 18.910 6.586 1.00 64.31 125 VAL A O 1
ATOM 945 N N . SER A 1 126 ? -0.661 18.463 8.764 1.00 56.03 126 SER A N 1
ATOM 946 C CA . S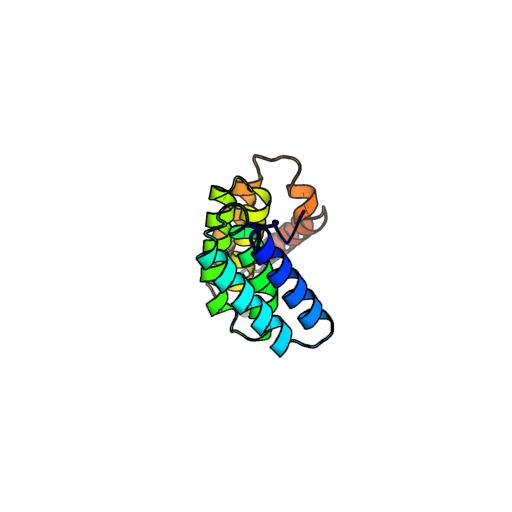ER A 1 126 ? -0.809 19.860 9.210 1.00 56.03 126 SER A CA 1
ATOM 947 C C . SER A 1 126 ? 0.272 20.869 8.755 1.00 56.03 126 SER A C 1
ATOM 949 O O . SER A 1 126 ? -0.085 22.040 8.606 1.00 56.03 126 SER A O 1
ATOM 951 N N . PRO A 1 127 ? 1.548 20.511 8.490 1.00 57.25 127 PRO A N 1
ATOM 952 C CA . PRO A 1 127 ? 2.528 21.468 7.955 1.00 57.25 127 PRO A CA 1
ATOM 953 C C . PRO A 1 127 ? 2.284 21.858 6.486 1.00 57.25 127 PRO A C 1
ATOM 955 O O . PRO A 1 127 ? 2.853 22.832 5.999 1.00 57.25 127 PRO A O 1
ATOM 958 N N . THR A 1 128 ? 1.452 21.105 5.766 1.00 53.12 128 THR A N 1
ATOM 959 C CA . THR A 1 128 ? 1.120 21.311 4.351 1.00 53.12 128 THR A CA 1
ATOM 960 C C . THR A 1 128 ? -0.299 21.869 4.232 1.00 53.12 128 THR A C 1
ATOM 962 O O . THR A 1 128 ? -1.255 21.126 4.027 1.00 53.12 128 THR A O 1
ATOM 965 N N . HIS A 1 129 ? -0.424 23.190 4.384 1.00 48.78 129 HIS A N 1
ATOM 966 C CA . HIS A 1 129 ? -1.674 23.968 4.474 1.00 48.78 129 HIS A CA 1
ATOM 967 C C . HIS A 1 129 ? -2.720 23.752 3.350 1.00 48.78 129 HIS A C 1
ATOM 969 O O . HIS A 1 129 ? -3.845 24.210 3.497 1.00 48.78 129 HIS A O 1
ATOM 975 N N . ASP A 1 130 ? -2.392 23.053 2.259 1.00 52.59 130 ASP A N 1
ATOM 976 C CA . ASP A 1 130 ? -3.295 22.827 1.115 1.00 52.59 130 ASP A CA 1
ATOM 977 C C . ASP A 1 130 ? -4.021 21.465 1.119 1.00 52.59 130 ASP A C 1
ATOM 979 O O . ASP A 1 130 ? -5.007 21.284 0.406 1.00 52.59 130 ASP A O 1
ATOM 983 N N . ILE A 1 131 ? -3.561 20.474 1.896 1.00 53.62 131 ILE A N 1
ATOM 984 C CA . ILE A 1 131 ? -4.037 19.078 1.756 1.00 53.62 131 ILE A CA 1
ATOM 985 C C . ILE A 1 131 ? -5.244 18.768 2.659 1.00 53.62 131 ILE A C 1
ATOM 987 O O . ILE A 1 131 ? -6.033 17.875 2.338 1.00 53.62 131 ILE A O 1
ATOM 991 N N . SER A 1 132 ? -5.443 19.520 3.750 1.00 47.53 132 SER A N 1
ATOM 992 C CA . SER A 1 132 ? -6.609 19.359 4.638 1.00 47.53 132 SER A CA 1
ATOM 993 C C . SER A 1 132 ? -7.929 19.495 3.871 1.00 47.53 132 SER A C 1
ATOM 995 O O . SER A 1 132 ? -8.834 18.684 4.052 1.00 47.53 132 SER A O 1
ATOM 997 N N . ASN A 1 133 ? -7.990 20.433 2.922 1.00 46.31 133 ASN A N 1
ATOM 998 C CA . ASN A 1 133 ? -9.176 20.700 2.105 1.00 46.31 133 ASN A CA 1
ATOM 999 C C . ASN A 1 133 ? -9.515 19.563 1.124 1.00 46.31 133 ASN A C 1
ATOM 1001 O O . ASN A 1 133 ? -10.682 19.373 0.790 1.00 46.31 133 ASN A O 1
ATOM 1005 N N . VAL A 1 134 ? -8.515 18.802 0.664 1.00 52.94 134 VAL A N 1
ATOM 1006 C CA . VAL A 1 134 ? -8.698 17.713 -0.316 1.00 52.94 134 VAL A CA 1
ATOM 1007 C C . VAL A 1 134 ? -9.085 16.399 0.362 1.00 52.94 134 VAL A C 1
ATOM 1009 O O . VAL A 1 134 ? -9.847 15.622 -0.209 1.00 52.94 134 VAL A O 1
ATOM 1012 N N . LEU A 1 135 ? -8.564 16.136 1.565 1.00 47.78 135 LEU A N 1
ATOM 1013 C CA . LEU A 1 135 ? -8.807 14.874 2.272 1.00 47.78 135 LEU A CA 1
ATOM 1014 C C . LEU A 1 135 ? -10.029 14.907 3.188 1.00 47.78 135 LEU A C 1
ATOM 1016 O O . LEU A 1 135 ? -10.679 13.876 3.333 1.00 47.78 135 LEU A O 1
ATOM 1020 N N . MET A 1 136 ? -10.336 16.050 3.805 1.00 48.59 136 MET A N 1
ATOM 1021 C CA . MET A 1 136 ? -11.428 16.119 4.777 1.00 48.59 136 MET A CA 1
ATOM 1022 C C . MET A 1 136 ? -12.736 16.591 4.149 1.00 48.59 136 MET A C 1
ATOM 1024 O O . MET A 1 136 ? -13.795 16.169 4.595 1.00 48.59 136 MET A O 1
ATOM 1028 N N . GLY A 1 137 ? -12.701 17.439 3.114 1.00 46.84 137 GLY A N 1
ATOM 1029 C CA . GLY A 1 137 ? -13.878 18.229 2.758 1.00 46.84 137 GLY A CA 1
ATOM 1030 C C . GLY A 1 137 ? -14.319 19.096 3.950 1.00 46.84 137 GLY A C 1
ATOM 1031 O O . GLY A 1 137 ? -14.205 18.724 5.114 1.00 46.84 137 GLY A O 1
ATOM 1032 N N . ASN A 1 138 ? -14.850 20.285 3.703 1.00 44.75 138 ASN A N 1
ATOM 1033 C CA . ASN A 1 138 ? -15.252 21.182 4.797 1.00 44.75 138 ASN A CA 1
ATOM 1034 C C . ASN A 1 138 ? -16.399 20.629 5.683 1.00 44.75 138 ASN A C 1
ATOM 1036 O O . ASN A 1 138 ? -16.826 21.297 6.617 1.00 44.75 138 ASN A O 1
ATOM 1040 N N . GLU A 1 139 ? -16.902 19.424 5.398 1.00 46.38 139 GLU A N 1
ATOM 1041 C CA . GLU A 1 139 ? -18.020 18.775 6.085 1.00 46.38 139 GLU A CA 1
ATOM 1042 C C . GLU A 1 139 ? -17.560 17.744 7.137 1.00 46.38 139 GLU A C 1
ATOM 1044 O O . GLU A 1 139 ? -18.203 17.631 8.179 1.00 46.38 139 GLU A O 1
ATOM 1049 N N . ALA A 1 140 ? -16.419 17.057 6.954 1.00 46.00 140 ALA A N 1
ATOM 1050 C CA . ALA A 1 140 ? -16.024 15.971 7.861 1.00 46.00 140 ALA A CA 1
ATOM 1051 C C . ALA A 1 140 ? -15.452 16.453 9.204 1.00 46.00 140 ALA A C 1
ATOM 1053 O O . ALA A 1 140 ? -15.625 15.766 10.204 1.00 46.00 140 ALA A O 1
ATOM 1054 N N . GLU A 1 141 ? -14.799 17.622 9.266 1.00 43.09 141 GLU A N 1
ATOM 1055 C CA . GLU A 1 141 ? -14.358 18.207 10.550 1.00 43.09 141 GLU A CA 1
ATOM 1056 C C . GLU A 1 141 ? -15.555 18.626 11.417 1.00 43.09 141 GLU A C 1
ATOM 1058 O O . GLU A 1 141 ? -15.560 18.381 12.621 1.00 43.09 141 GLU A O 1
ATOM 1063 N N . VAL A 1 142 ? -16.609 19.167 10.796 1.00 50.22 142 VAL A N 1
ATOM 1064 C CA . VAL A 1 142 ? -17.841 19.569 11.493 1.00 50.22 142 VAL A CA 1
ATOM 1065 C C . VAL A 1 142 ? -18.616 18.346 11.992 1.00 50.22 142 VAL A C 1
ATOM 1067 O O . VAL A 1 142 ? -19.181 18.376 13.086 1.00 50.22 142 VAL A O 1
ATOM 1070 N N . GLU A 1 143 ? -18.621 17.258 11.220 1.00 46.84 143 GLU A N 1
ATOM 1071 C CA . GLU A 1 143 ? -19.316 16.018 11.575 1.00 46.84 143 GLU A CA 1
ATOM 1072 C C . GLU A 1 143 ? -18.538 15.172 12.602 1.00 46.84 143 GLU A C 1
ATOM 1074 O O . GLU A 1 143 ? -19.140 14.554 13.479 1.00 46.84 143 GLU A O 1
ATOM 1079 N N . LEU A 1 144 ? -17.198 15.189 12.581 1.00 45.53 144 LEU A N 1
ATOM 1080 C CA . LEU A 1 144 ? -16.401 14.539 13.627 1.00 45.53 144 LEU A CA 1
ATOM 1081 C C . LEU A 1 144 ? -16.539 15.269 14.968 1.00 45.53 144 LEU A C 1
ATOM 1083 O O . LEU A 1 144 ? -16.702 14.614 15.997 1.00 45.53 144 LEU A O 1
ATOM 1087 N N . ASP A 1 145 ? -16.503 16.603 14.969 1.00 47.41 145 ASP A N 1
ATOM 1088 C CA . ASP A 1 145 ? -16.661 17.392 16.195 1.00 47.41 145 ASP A CA 1
ATOM 1089 C C . ASP A 1 145 ? -18.086 17.295 16.758 1.00 47.41 145 ASP A C 1
ATOM 1091 O O . ASP A 1 145 ? -18.256 17.219 17.981 1.00 47.41 145 ASP A O 1
ATOM 1095 N N . SER A 1 146 ? -19.113 17.200 15.903 1.00 51.00 146 SER A N 1
ATOM 1096 C CA . SER A 1 146 ? -20.488 16.958 16.355 1.00 51.00 146 SER A CA 1
ATOM 1097 C C . SER A 1 146 ? -20.638 15.564 16.981 1.00 51.00 146 SER A C 1
ATOM 1099 O O . SER A 1 146 ? -21.119 15.462 18.113 1.00 51.00 146 SER A O 1
ATOM 1101 N N . LEU A 1 147 ? -20.112 14.511 16.345 1.00 49.59 147 LEU A N 1
ATOM 1102 C CA . LEU A 1 147 ? -20.140 13.139 16.872 1.00 49.59 147 LEU A CA 1
ATOM 1103 C C . LEU A 1 147 ? -19.321 12.980 18.164 1.00 49.59 147 LEU A C 1
ATOM 1105 O O . LEU A 1 147 ? -19.720 12.248 19.076 1.00 49.59 147 LEU A O 1
ATOM 1109 N N . LEU A 1 148 ? -18.192 13.684 18.286 1.00 50.34 148 LEU A N 1
ATOM 1110 C CA . LEU A 1 148 ? -17.385 13.706 19.511 1.00 50.34 148 LEU A CA 1
ATOM 1111 C C . LEU A 1 148 ? -18.081 14.482 20.640 1.00 50.34 148 LEU A C 1
ATOM 1113 O O . LEU A 1 148 ? -17.985 14.080 21.805 1.00 50.34 148 LEU A O 1
ATOM 1117 N N . SER A 1 149 ? -18.824 15.544 20.313 1.00 53.28 149 SER A N 1
ATOM 1118 C CA . SER A 1 149 ? -19.625 16.291 21.290 1.00 53.28 149 SER A CA 1
ATOM 1119 C C . SER A 1 149 ? -20.836 15.492 21.797 1.00 53.28 149 SER A C 1
ATOM 1121 O O . SER A 1 149 ? -21.125 15.524 22.994 1.00 53.28 149 SER A O 1
ATOM 1123 N N . GLU A 1 150 ? -21.481 14.692 20.941 1.00 50.16 150 GLU A N 1
ATOM 1124 C CA . GLU A 1 150 ? -22.591 13.806 21.324 1.00 50.16 150 GLU A CA 1
ATOM 1125 C C . GLU A 1 150 ? -22.128 12.633 22.201 1.00 50.16 150 GLU A C 1
ATOM 1127 O O . GLU A 1 150 ? -22.772 12.306 23.203 1.00 50.16 150 GLU A O 1
ATOM 1132 N N . GLN A 1 151 ? -20.971 12.036 21.896 1.00 52.09 151 GLN A N 1
ATOM 1133 C CA . GLN A 1 151 ? -20.377 10.966 22.711 1.00 52.09 151 GLN A CA 1
ATOM 1134 C C . GLN A 1 151 ? -19.902 11.471 24.084 1.00 52.09 151 GLN A C 1
ATOM 1136 O O . GLN A 1 151 ? -20.001 10.745 25.073 1.00 52.09 151 GLN A O 1
ATOM 1141 N N . SER A 1 152 ? -19.440 12.723 24.179 1.00 48.38 152 SER A N 1
ATOM 1142 C CA . SER A 1 152 ? -19.080 13.349 25.460 1.00 48.38 152 SER A CA 1
ATOM 1143 C C . SER A 1 152 ? -20.295 13.645 26.350 1.00 48.38 152 SER A C 1
ATOM 1145 O O . SER A 1 152 ? -20.131 13.766 27.566 1.00 48.38 152 SER A O 1
ATOM 1147 N N . ASN A 1 153 ? -21.493 13.790 25.774 1.00 47.03 153 ASN A N 1
ATOM 1148 C CA . ASN A 1 153 ? -22.704 14.161 26.511 1.00 47.03 153 ASN A CA 1
ATOM 1149 C C . ASN A 1 153 ? -23.503 12.941 27.010 1.00 47.03 153 ASN A C 1
ATOM 1151 O O . ASN A 1 153 ? -24.313 13.058 27.930 1.00 47.03 153 ASN A O 1
ATOM 1155 N N . ASN A 1 154 ? -23.236 11.747 26.469 1.00 47.12 154 ASN A N 1
ATOM 1156 C CA . ASN A 1 154 ? -23.831 10.497 26.938 1.00 47.12 154 ASN A CA 1
ATOM 1157 C C . ASN A 1 154 ? -23.064 9.933 28.141 1.00 47.12 154 ASN A C 1
ATOM 1159 O O . ASN A 1 154 ? -22.247 9.018 28.050 1.00 47.12 154 ASN A O 1
ATOM 1163 N N . ASN A 1 155 ? -23.363 10.489 29.313 1.00 41.72 155 ASN A N 1
ATOM 1164 C CA . ASN A 1 155 ? -22.927 9.951 30.594 1.00 41.72 155 ASN A CA 1
ATOM 1165 C C . ASN A 1 155 ? -23.634 8.596 30.848 1.00 41.72 155 ASN A C 1
ATOM 1167 O O . ASN A 1 155 ? -24.860 8.576 30.986 1.00 41.72 155 ASN A O 1
ATOM 1171 N N . PRO A 1 156 ? -22.917 7.463 30.992 1.00 42.47 156 PRO A N 1
ATOM 1172 C CA . PRO A 1 156 ? -23.523 6.137 31.187 1.00 42.47 156 PRO A CA 1
ATOM 1173 C C . PRO A 1 156 ? -24.271 5.964 32.526 1.00 42.47 156 PRO A C 1
ATOM 1175 O O . PRO A 1 156 ? -24.707 4.867 32.861 1.00 42.47 156 PRO A O 1
ATOM 1178 N N . ARG A 1 157 ? -24.449 7.037 33.308 1.00 41.72 157 ARG A N 1
ATOM 1179 C CA . ARG A 1 157 ? -25.202 7.043 34.570 1.00 41.72 157 ARG A CA 1
ATOM 1180 C C . ARG A 1 157 ? -26.690 7.389 34.439 1.00 41.72 157 ARG A C 1
ATOM 1182 O O . ARG A 1 157 ? -27.379 7.316 35.449 1.00 41.72 157 ARG A O 1
ATOM 1189 N N . GLN A 1 158 ? -27.205 7.738 33.255 1.00 44.56 158 GLN A N 1
ATOM 1190 C CA . GLN A 1 158 ? -28.628 8.102 33.094 1.00 44.56 158 GLN A CA 1
ATOM 1191 C C . GLN A 1 158 ? -29.551 7.005 32.528 1.00 44.56 158 GLN A C 1
ATOM 1193 O O . GLN A 1 158 ? -30.760 7.199 32.515 1.00 44.56 158 GLN A O 1
ATOM 1198 N N . LEU A 1 159 ? -29.043 5.827 32.149 1.00 43.88 159 LEU A N 1
ATOM 1199 C CA . LEU A 1 159 ? -29.860 4.738 31.576 1.00 43.88 159 LEU A CA 1
ATOM 1200 C C . LEU A 1 159 ? -30.316 3.666 32.586 1.00 43.88 159 LEU A C 1
ATOM 1202 O O . LEU A 1 159 ? -30.662 2.558 32.197 1.00 43.88 159 LEU A O 1
ATOM 1206 N N . MET A 1 160 ? -30.328 3.974 33.886 1.00 37.16 160 MET A N 1
ATOM 1207 C CA . MET A 1 160 ? -30.755 3.024 34.925 1.00 37.16 160 MET A CA 1
ATOM 1208 C C . MET A 1 160 ? -31.908 3.567 35.784 1.00 37.16 160 MET A C 1
ATOM 1210 O O . MET A 1 160 ? -31.894 3.376 36.996 1.00 37.16 160 MET A O 1
ATOM 1214 N N . LEU A 1 161 ? -32.876 4.280 35.186 1.00 40.28 161 LEU A N 1
ATOM 1215 C CA . LEU A 1 161 ? -34.079 4.732 35.908 1.00 40.28 161 LEU A CA 1
ATOM 1216 C C . LEU A 1 161 ? -35.367 4.917 35.072 1.00 40.28 161 LEU A C 1
ATOM 1218 O O . LEU A 1 161 ? -36.271 5.624 35.514 1.00 40.28 161 LEU A O 1
ATOM 1222 N N . LEU A 1 162 ? -35.503 4.250 33.925 1.00 39.50 162 LEU A N 1
ATOM 1223 C CA . LEU A 1 162 ? -36.795 4.005 33.261 1.00 39.50 162 LEU A CA 1
ATOM 1224 C C . LEU A 1 162 ? -36.810 2.582 32.698 1.00 39.50 162 LEU A C 1
ATOM 1226 O O . LEU A 1 162 ? -37.919 2.014 32.613 1.00 39.50 162 LEU A O 1
#

Organism: NCBI:txid382360

Foldseek 3Di:
DDQADPVGGDLCVLLVLLVVLLVCVVVPNLVVSLVSLVVSQVVCVVNVSLLCQLVSLVSSLVSCVVPDQLVVSLVSLCVSLVSCVVNVNLVSNLVSQLVSLVSCVVVDHDPVVSVVSVVVSVVSCVVPVPCCCVPQPPVNVVVVVVVVVVVVPPDVVPPPDD

Mean predicted aligned error: 11.45 Å

Nearest PDB structures (foldseek):
  4g2v-assembly1_A  TM=6.747E-01  e=2.375E-02  Mus musculus
  6hc2-assembly1_C  TM=6.190E-01  e=2.375E-02  Homo sapiens
  4a1s-assembly1_B  TM=6.484E-01  e=6.747E-02  Drosophila melanogaster
  3ro2-assembly1_A  TM=6.595E-01  e=7.832E-02  Mus musculus
  4jhr-assembly1_B  TM=7.050E-01  e=1.225E-01  Mus musculus